Protein AF-A0A2N2ZQM4-F1 (afdb_monomer_lite)

Radius of gyration: 20.08 Å; chains: 1; bounding box: 67×35×38 Å

Foldseek 3Di:
DPPDDDDPVPDDPVRVVVVVVVVVVVCVVPDPDFDEAEEELNQPPDDPVRLLCCLQPPQVPVTPHYHYDHDEPPRADPVSLVSNLVVDPWDWDWDDPDPPDTDIDTDRSVCRVVVVCVSPPD

Structure (mmCIF, N/CA/C/O backbone):
data_AF-A0A2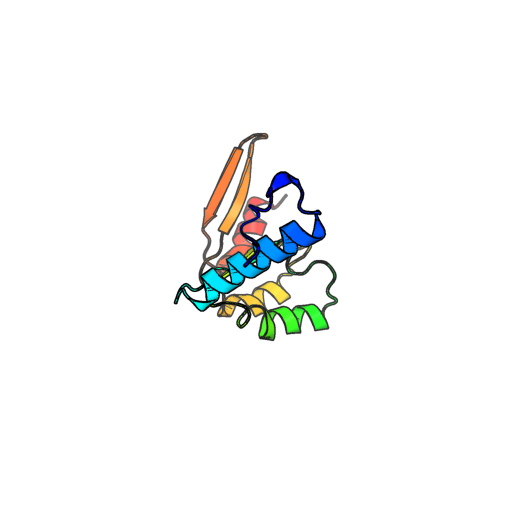N2ZQM4-F1
#
_entry.id   AF-A0A2N2ZQM4-F1
#
loop_
_atom_site.group_PDB
_atom_site.id
_atom_site.type_symbol
_atom_site.label_atom_id
_atom_site.label_alt_id
_atom_site.label_comp_id
_atom_site.label_asym_id
_atom_site.label_entity_id
_atom_site.label_seq_id
_atom_site.pdbx_PDB_ins_code
_atom_site.Cartn_x
_atom_site.Cartn_y
_atom_site.Cartn_z
_atom_site.occupancy
_atom_site.B_iso_or_equiv
_atom_site.auth_seq_id
_atom_site.auth_comp_id
_atom_site.auth_asym_id
_atom_site.auth_atom_id
_atom_site.pdbx_PDB_model_num
ATOM 1 N N . ALA A 1 1 ? -46.305 15.896 10.554 1.00 43.94 1 ALA A N 1
ATOM 2 C CA . ALA A 1 1 ? -45.182 15.464 9.701 1.00 43.94 1 ALA A CA 1
ATOM 3 C C . ALA A 1 1 ? -44.835 16.630 8.788 1.00 43.94 1 ALA A C 1
ATOM 5 O O . ALA A 1 1 ? -45.750 17.160 8.172 1.00 43.94 1 ALA A O 1
ATOM 6 N N . ARG A 1 2 ? -43.590 17.122 8.800 1.00 48.41 2 ARG A N 1
ATOM 7 C CA . ARG A 1 2 ? -43.176 18.206 7.896 1.00 48.41 2 ARG A CA 1
ATOM 8 C C . ARG A 1 2 ? -42.838 17.578 6.547 1.00 48.41 2 ARG A C 1
ATOM 10 O O . ARG A 1 2 ? -41.792 16.958 6.418 1.00 48.41 2 ARG A O 1
ATOM 17 N N . ASP A 1 3 ? -43.754 17.707 5.597 1.00 58.28 3 ASP A N 1
ATOM 18 C CA . ASP A 1 3 ? -43.631 17.243 4.207 1.00 58.28 3 ASP A CA 1
ATOM 19 C C . ASP A 1 3 ? -42.863 18.270 3.344 1.00 58.28 3 ASP A C 1
ATOM 21 O O . ASP A 1 3 ? -43.186 18.541 2.189 1.00 58.28 3 ASP A O 1
ATOM 25 N N . GLU A 1 4 ? -41.868 18.927 3.945 1.00 63.78 4 GLU A N 1
ATOM 26 C CA . GLU A 1 4 ? -41.037 19.914 3.263 1.00 63.78 4 GLU A CA 1
ATOM 27 C C . GLU A 1 4 ? -39.864 19.192 2.602 1.00 63.78 4 GLU A C 1
ATOM 29 O O . GLU A 1 4 ? -38.980 18.650 3.270 1.00 63.78 4 GLU A O 1
ATOM 34 N N . LYS A 1 5 ? -39.847 19.183 1.265 1.00 65.88 5 LYS A N 1
ATOM 35 C CA . LYS A 1 5 ? -38.674 18.754 0.501 1.00 65.88 5 LYS A CA 1
ATOM 36 C C . LYS A 1 5 ? -37.522 19.706 0.808 1.00 65.88 5 LYS A C 1
ATOM 38 O O . LYS A 1 5 ? -37.530 20.849 0.362 1.00 65.88 5 LYS A O 1
ATOM 43 N N . ILE A 1 6 ? -36.533 19.217 1.550 1.00 67.69 6 ILE A N 1
ATOM 44 C CA . ILE A 1 6 ? -35.291 19.949 1.790 1.00 67.69 6 ILE A CA 1
ATOM 45 C C . ILE A 1 6 ? -34.542 20.045 0.460 1.00 67.69 6 ILE A C 1
ATOM 47 O O . ILE A 1 6 ? -34.172 19.027 -0.135 1.00 67.69 6 ILE A O 1
ATOM 51 N N . ASP A 1 7 ? -34.333 21.270 -0.010 1.00 65.88 7 ASP A N 1
ATOM 52 C CA . ASP A 1 7 ? -33.506 21.534 -1.178 1.00 65.88 7 ASP A CA 1
ATOM 53 C C . ASP A 1 7 ? -32.052 21.153 -0.859 1.00 65.88 7 ASP A C 1
ATOM 55 O O . ASP A 1 7 ? -31.398 21.753 -0.008 1.00 65.88 7 ASP A O 1
ATOM 59 N N . LYS A 1 8 ? -31.511 20.141 -1.546 1.00 58.91 8 LYS A N 1
ATOM 60 C CA . LYS A 1 8 ? -30.117 19.698 -1.352 1.00 58.91 8 LYS A CA 1
ATOM 61 C C . LYS A 1 8 ? -29.107 20.810 -1.681 1.00 58.91 8 LYS A C 1
ATOM 63 O O . LYS A 1 8 ? -27.957 20.737 -1.245 1.00 58.91 8 LYS A O 1
ATOM 68 N N . GLY A 1 9 ? -29.529 21.843 -2.418 1.00 60.81 9 GLY A N 1
ATOM 69 C CA . GLY A 1 9 ? -28.764 23.058 -2.675 1.00 60.81 9 GLY A CA 1
ATOM 70 C C . GLY A 1 9 ? -28.537 23.925 -1.434 1.00 60.81 9 GLY A C 1
ATOM 71 O O . GLY A 1 9 ? -27.478 24.544 -1.337 1.00 60.81 9 GLY A O 1
ATOM 72 N N . SER A 1 10 ? -29.455 23.909 -0.460 1.00 65.94 10 SER A N 1
ATOM 73 C CA . SER A 1 10 ? -29.426 24.788 0.719 1.00 65.94 10 SER A CA 1
ATOM 74 C C . SER A 1 10 ? -28.610 24.248 1.894 1.00 65.94 10 SER A C 1
ATOM 76 O O . SER A 1 10 ? -28.470 24.940 2.899 1.00 65.94 10 SER A O 1
ATOM 78 N N . LEU A 1 11 ? -28.087 23.022 1.794 1.00 70.50 11 LEU A N 1
ATOM 79 C CA . LEU A 1 11 ? -27.240 22.438 2.832 1.00 70.50 11 LEU A CA 1
ATOM 80 C C . LEU A 1 11 ? -25.902 23.174 2.891 1.00 70.50 11 LEU A C 1
ATOM 82 O O . LEU A 1 11 ? -25.205 23.293 1.874 1.00 70.50 11 LEU A O 1
ATOM 86 N N . SER A 1 12 ? -25.523 23.602 4.093 1.00 81.12 12 SER A N 1
ATOM 87 C CA . SER A 1 12 ? -24.184 24.110 4.374 1.00 81.12 12 SER A CA 1
ATOM 88 C C . SER A 1 12 ? -23.121 23.046 4.083 1.00 81.12 12 SER A C 1
ATOM 90 O O . SER A 1 12 ? -23.402 21.847 4.006 1.00 81.12 12 SER A O 1
ATOM 92 N N . MET A 1 13 ? -21.862 23.465 3.950 1.00 76.81 13 MET A N 1
ATOM 93 C CA . MET A 1 13 ? -20.765 22.525 3.691 1.00 76.81 13 MET A CA 1
ATOM 94 C C . MET A 1 13 ? -20.637 21.458 4.792 1.00 76.81 13 MET A C 1
ATOM 96 O O . MET A 1 13 ? -20.424 20.288 4.479 1.00 76.81 13 MET A O 1
ATOM 100 N N . GLY A 1 14 ? -20.865 21.829 6.058 1.00 78.44 14 GLY A N 1
ATOM 101 C CA . GLY A 1 14 ? -20.871 20.883 7.179 1.00 78.44 14 GLY A CA 1
ATOM 102 C C . GLY A 1 14 ? -22.028 19.881 7.115 1.00 78.44 14 GLY A C 1
ATOM 103 O O . GLY A 1 14 ? -21.831 18.690 7.351 1.00 78.44 14 GLY A O 1
ATOM 104 N N . GLU A 1 15 ? -23.226 20.325 6.729 1.00 79.25 15 GLU A N 1
ATOM 105 C CA . GLU A 1 15 ? -24.395 19.443 6.596 1.00 79.25 15 GLU A CA 1
ATOM 106 C C . GLU A 1 15 ? -24.273 18.486 5.406 1.00 79.25 15 GL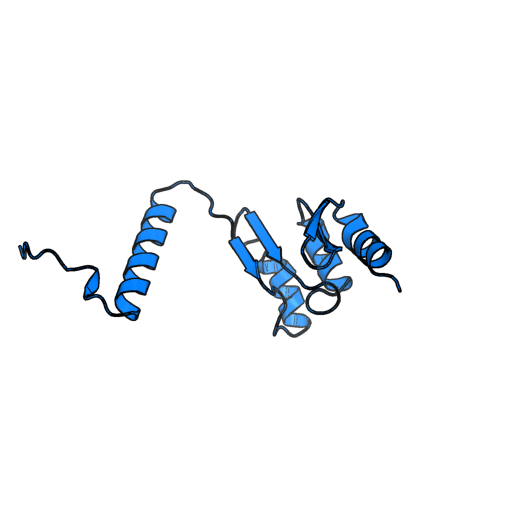U A C 1
ATOM 108 O O . GLU A 1 15 ? -24.648 17.320 5.515 1.00 79.25 15 GLU A O 1
ATOM 113 N N . ARG A 1 16 ? -23.691 18.933 4.285 1.00 78.44 16 ARG A N 1
ATOM 114 C CA . ARG A 1 16 ? -23.395 18.055 3.139 1.00 78.44 16 ARG A CA 1
ATOM 115 C C . ARG A 1 16 ? -22.402 16.960 3.508 1.00 78.44 16 ARG A C 1
ATOM 117 O O . ARG A 1 16 ? -22.582 15.815 3.098 1.00 78.44 16 ARG A O 1
ATOM 124 N N . GLN A 1 17 ? -21.386 17.298 4.298 1.00 74.31 17 GLN A N 1
ATOM 125 C CA . GLN A 1 17 ? -20.406 16.328 4.771 1.00 74.31 17 GLN A CA 1
ATOM 126 C C . GLN A 1 17 ? -21.035 15.324 5.747 1.00 74.31 17 GLN A C 1
ATOM 128 O O . GLN A 1 17 ? -20.831 14.124 5.586 1.00 74.31 17 GLN A O 1
ATOM 133 N N . MET A 1 18 ? -21.869 15.778 6.692 1.00 82.19 18 MET A N 1
ATOM 134 C CA . MET A 1 18 ? -22.627 14.874 7.570 1.00 82.19 18 MET A CA 1
ATOM 135 C C . MET A 1 18 ? -23.570 13.951 6.784 1.00 82.19 18 MET A C 1
ATOM 137 O O . MET A 1 18 ? -23.627 12.758 7.075 1.00 82.19 18 MET A O 1
ATOM 141 N N . TYR A 1 19 ? -24.259 14.466 5.761 1.00 80.81 19 TYR A N 1
ATOM 142 C CA . TYR A 1 19 ? -25.133 13.669 4.896 1.00 80.81 19 TYR A CA 1
ATOM 143 C C . TYR A 1 19 ? -24.364 12.591 4.120 1.00 80.81 19 TYR A C 1
ATOM 145 O O . TYR A 1 19 ? -24.772 11.431 4.120 1.00 80.81 19 TYR A O 1
ATOM 153 N N . ALA A 1 20 ? -23.236 12.946 3.497 1.00 80.00 20 ALA A N 1
ATOM 154 C CA . ALA A 1 20 ? -22.399 11.991 2.773 1.00 80.00 20 ALA A CA 1
ATOM 155 C C . ALA A 1 20 ? -21.844 10.898 3.701 1.00 80.00 20 ALA A C 1
ATOM 157 O O . ALA A 1 20 ? -21.900 9.721 3.352 1.00 80.00 20 ALA A O 1
ATOM 158 N N . SER A 1 21 ? -21.382 11.269 4.900 1.00 71.56 21 SER A N 1
ATOM 159 C CA . SER A 1 21 ? -20.879 10.326 5.907 1.00 71.56 21 SER A CA 1
ATOM 160 C C . SER A 1 21 ? -21.962 9.377 6.420 1.00 71.56 21 SER A C 1
ATOM 162 O O . SER A 1 21 ? -21.713 8.180 6.526 1.00 71.56 21 SER A O 1
ATOM 164 N N . ALA A 1 22 ? -23.167 9.881 6.708 1.00 83.56 22 ALA A N 1
ATOM 165 C CA . ALA A 1 22 ? -24.292 9.052 7.143 1.00 83.56 22 ALA A CA 1
ATOM 166 C C . ALA A 1 22 ? -24.741 8.079 6.041 1.00 83.56 22 ALA A C 1
ATOM 168 O O . ALA A 1 22 ? -25.038 6.923 6.329 1.00 83.56 22 ALA A O 1
ATOM 169 N N . LEU A 1 23 ? -24.737 8.524 4.779 1.00 80.06 23 LEU A N 1
ATOM 170 C CA . LEU A 1 23 ? -25.069 7.685 3.629 1.00 80.06 23 LEU A CA 1
ATOM 171 C C . LEU A 1 23 ? -24.019 6.586 3.404 1.00 80.06 23 LEU A C 1
ATOM 173 O O . LEU A 1 23 ? -24.380 5.432 3.207 1.00 80.06 23 LEU A O 1
ATOM 177 N N . LEU A 1 24 ? -22.729 6.928 3.478 1.00 74.25 24 LEU A N 1
ATOM 178 C CA . LEU A 1 24 ? -21.626 5.966 3.406 1.00 74.25 24 LEU A CA 1
ATOM 179 C C . LEU A 1 24 ? -21.694 4.953 4.547 1.00 74.25 24 LEU A C 1
ATOM 181 O O . LEU A 1 24 ? -21.573 3.763 4.297 1.00 74.25 24 LEU A O 1
ATOM 185 N N . LYS A 1 25 ? -21.939 5.407 5.780 1.00 71.25 25 LYS A N 1
ATOM 186 C CA . LYS A 1 25 ? -22.068 4.531 6.948 1.00 71.25 25 LYS A CA 1
ATOM 187 C C . LYS A 1 25 ? -23.256 3.577 6.818 1.00 71.25 25 LYS A C 1
ATOM 189 O O . LYS A 1 25 ? -23.083 2.392 7.050 1.00 71.25 25 LYS A O 1
ATOM 194 N N . ALA A 1 26 ? -24.416 4.068 6.383 1.00 80.31 26 ALA A N 1
ATOM 195 C CA . ALA A 1 26 ? -25.587 3.228 6.138 1.00 80.31 26 ALA A CA 1
ATOM 196 C C . ALA A 1 26 ? -25.346 2.213 5.012 1.00 80.31 26 ALA A C 1
ATOM 198 O O . ALA A 1 26 ? -25.763 1.069 5.132 1.00 80.31 26 ALA A O 1
ATOM 199 N N . LEU A 1 27 ? -24.642 2.604 3.943 1.00 69.94 27 LEU A N 1
ATOM 200 C CA . LEU A 1 27 ? -24.242 1.674 2.888 1.00 69.94 27 LEU A CA 1
ATOM 201 C C . LEU A 1 27 ? -23.286 0.613 3.429 1.00 69.94 27 LEU A C 1
ATOM 203 O O . LEU A 1 27 ? -23.521 -0.555 3.184 1.00 69.94 27 LEU A O 1
ATOM 207 N N . VAL A 1 28 ? -22.263 1.002 4.191 1.00 66.38 28 VAL A N 1
ATOM 20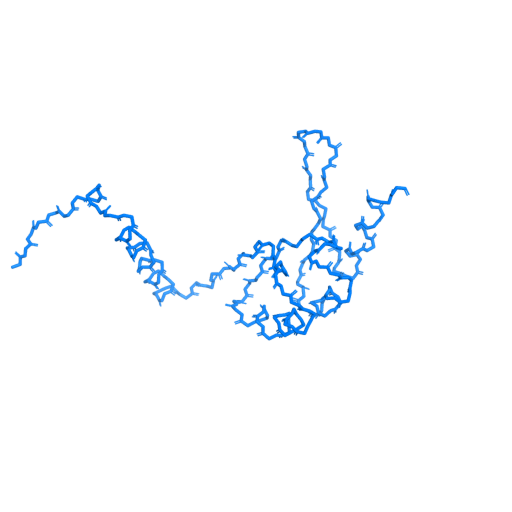8 C CA . VAL A 1 28 ? -21.280 0.090 4.799 1.00 66.38 28 VAL A CA 1
ATOM 209 C C . VAL A 1 28 ? -21.922 -0.862 5.806 1.00 66.38 28 VAL A C 1
ATOM 211 O O . VAL A 1 28 ? -21.547 -2.021 5.833 1.00 66.38 28 VAL A O 1
ATOM 214 N N . ASP A 1 29 ? -22.863 -0.394 6.625 1.00 67.56 29 ASP A N 1
ATOM 215 C CA . ASP A 1 29 ? -23.477 -1.206 7.682 1.00 67.56 29 ASP A CA 1
ATOM 216 C C . ASP A 1 29 ? -24.536 -2.176 7.134 1.00 67.56 29 ASP A C 1
ATOM 218 O O . ASP A 1 29 ? -24.663 -3.287 7.641 1.00 67.56 29 ASP A O 1
ATOM 222 N N . GLU A 1 30 ? -25.283 -1.773 6.100 1.00 71.94 30 GLU A N 1
ATOM 223 C CA . GLU A 1 30 ? -26.296 -2.623 5.448 1.00 71.94 30 GLU A CA 1
ATOM 224 C C . GLU A 1 30 ? -25.716 -3.517 4.355 1.00 71.94 30 GLU A C 1
ATOM 226 O O . GLU A 1 30 ? -26.352 -4.464 3.890 1.00 71.94 30 GLU A O 1
ATOM 231 N N . SER A 1 31 ? -24.505 -3.214 3.908 1.00 59.53 31 SER A N 1
ATOM 232 C CA . SER A 1 31 ? -23.798 -4.054 2.968 1.00 59.53 31 SER A CA 1
ATOM 233 C C . SER A 1 31 ? -22.791 -4.911 3.727 1.00 59.53 31 SER A C 1
ATOM 235 O O . SER A 1 31 ? -21.921 -4.378 4.400 1.00 59.53 31 SER A O 1
ATOM 237 N N . ASP A 1 32 ? -22.791 -6.228 3.530 1.00 63.12 32 ASP A N 1
ATOM 238 C CA . ASP A 1 32 ? -21.641 -7.092 3.871 1.00 63.12 32 ASP A CA 1
ATOM 239 C C . ASP A 1 32 ? -20.392 -6.760 3.002 1.00 63.12 32 ASP A C 1
ATOM 241 O O . ASP A 1 32 ? -19.535 -7.607 2.745 1.00 63.12 32 ASP A O 1
ATOM 245 N N . ILE A 1 33 ? -20.292 -5.535 2.469 1.00 62.97 33 ILE A N 1
ATOM 246 C CA . ILE A 1 33 ? -19.253 -5.111 1.540 1.00 62.97 33 ILE A CA 1
ATOM 247 C C . ILE A 1 33 ? -18.073 -4.578 2.336 1.00 62.97 33 ILE A C 1
ATOM 249 O O . ILE A 1 33 ? -18.126 -3.582 3.055 1.00 62.97 33 ILE A O 1
ATOM 253 N N . GLU A 1 34 ? -16.956 -5.253 2.139 1.00 67.75 34 GLU A N 1
ATOM 254 C CA . GLU A 1 34 ? -15.660 -4.861 2.653 1.00 67.75 34 GLU A CA 1
ATOM 255 C C . GLU A 1 34 ? -15.125 -3.706 1.804 1.00 67.75 34 GLU A C 1
ATOM 257 O O . GLU A 1 34 ? -14.760 -3.890 0.641 1.00 67.75 34 GLU A O 1
ATOM 262 N N . PHE A 1 35 ? -15.091 -2.498 2.362 1.00 74.94 35 PHE A N 1
ATOM 263 C CA . PHE A 1 35 ? -14.579 -1.345 1.629 1.00 74.94 35 PHE A CA 1
ATOM 264 C C . PHE A 1 35 ? -13.046 -1.323 1.638 1.00 74.94 35 PHE A C 1
ATOM 266 O O . PHE A 1 35 ? -12.442 -1.310 2.719 1.00 74.94 35 PHE A O 1
ATOM 273 N N . PRO A 1 36 ? -12.391 -1.271 0.463 1.00 86.19 36 PRO A N 1
ATOM 274 C CA . PRO A 1 36 ? -10.954 -1.080 0.408 1.00 86.19 36 PRO A CA 1
ATOM 275 C C . PRO A 1 36 ? -10.582 0.315 0.909 1.00 86.19 36 PRO A C 1
ATOM 277 O O . PRO A 1 36 ? -11.235 1.309 0.586 1.00 86.19 36 PRO A O 1
ATOM 280 N N . VAL A 1 37 ? -9.507 0.386 1.688 1.00 87.69 37 VAL A N 1
ATOM 281 C CA . VAL A 1 37 ? -8.966 1.639 2.214 1.00 87.69 37 VAL A CA 1
ATOM 282 C C . VAL A 1 37 ? -7.760 2.049 1.380 1.00 87.69 37 VAL A C 1
ATOM 284 O O . VAL A 1 37 ? -6.811 1.285 1.225 1.00 87.69 37 VAL A O 1
ATOM 287 N N . PHE A 1 38 ? -7.792 3.274 0.864 1.00 91.88 38 PHE A N 1
ATOM 288 C CA . PHE A 1 38 ? -6.690 3.884 0.128 1.00 91.88 38 PHE A CA 1
ATOM 289 C C . PHE A 1 38 ? -6.004 4.913 1.023 1.00 91.88 38 PHE A C 1
ATOM 291 O O . PHE A 1 38 ? -6.674 5.775 1.591 1.00 91.88 38 PHE A O 1
ATOM 298 N N . ILE A 1 39 ? -4.683 4.819 1.154 1.00 90.06 39 ILE A N 1
ATOM 299 C CA . ILE A 1 39 ? -3.891 5.705 2.008 1.00 90.06 39 ILE A CA 1
ATOM 300 C C . ILE A 1 39 ? -2.809 6.352 1.155 1.00 90.06 39 ILE A C 1
ATOM 302 O O . ILE A 1 39 ? -1.849 5.698 0.742 1.00 90.06 39 ILE A O 1
ATOM 306 N N . ASP A 1 40 ? -2.998 7.641 0.895 1.00 88.94 40 ASP A N 1
ATOM 307 C CA . ASP A 1 40 ? -2.004 8.489 0.249 1.00 88.94 40 ASP A CA 1
ATOM 308 C C . ASP A 1 40 ? -0.996 8.998 1.282 1.00 88.94 40 ASP A C 1
ATOM 310 O O . ASP A 1 40 ? -1.372 9.277 2.425 1.00 88.94 40 ASP A O 1
ATOM 314 N N . SER A 1 41 ? 0.278 9.074 0.900 1.00 84.88 41 SER A N 1
ATOM 315 C CA . SER A 1 41 ? 1.377 9.493 1.780 1.00 84.88 41 SER A CA 1
ATOM 316 C C . SER A 1 41 ? 1.372 8.822 3.173 1.00 84.88 41 SER A C 1
ATOM 318 O O . SER A 1 41 ? 1.372 9.503 4.203 1.00 84.88 41 SER A O 1
ATOM 320 N N . PRO A 1 42 ? 1.375 7.475 3.244 1.00 80.06 42 PRO A N 1
ATOM 321 C CA . PRO A 1 42 ? 1.064 6.704 4.452 1.00 80.06 42 PRO A CA 1
ATOM 322 C C . PRO A 1 42 ? 1.939 7.045 5.664 1.00 80.06 42 PRO A C 1
ATOM 324 O O . PRO A 1 42 ? 1.454 7.076 6.792 1.00 80.06 42 PRO A O 1
ATOM 327 N N . MET A 1 43 ? 3.218 7.333 5.439 1.00 81.38 43 MET A N 1
ATOM 328 C CA . MET A 1 43 ? 4.201 7.560 6.504 1.00 81.38 43 MET A CA 1
ATOM 329 C C . MET A 1 43 ? 4.509 9.041 6.747 1.00 81.38 43 MET A C 1
ATOM 331 O O . MET A 1 43 ? 5.302 9.389 7.625 1.00 81.38 43 MET A O 1
ATOM 335 N N . GLN A 1 44 ? 3.894 9.944 5.983 1.00 73.19 44 GLN A N 1
ATOM 336 C CA . GLN A 1 44 ? 4.199 11.362 6.076 1.00 73.19 44 GLN A CA 1
ATOM 337 C C . GLN A 1 44 ? 3.738 11.894 7.444 1.00 73.19 44 GLN A C 1
ATOM 339 O O . GLN A 1 44 ? 2.553 11.842 7.762 1.00 73.19 44 GLN A O 1
ATOM 344 N N . LYS A 1 45 ? 4.678 12.462 8.220 1.00 73.44 45 LYS A N 1
ATOM 345 C CA . LYS A 1 45 ? 4.513 13.052 9.575 1.00 73.44 45 LYS A CA 1
ATOM 346 C C . LYS A 1 45 ? 4.675 12.103 10.769 1.00 73.44 45 LYS A C 1
ATOM 348 O O . LYS A 1 45 ? 4.523 12.571 11.897 1.00 73.44 45 LYS A O 1
ATOM 353 N N . PHE A 1 46 ? 5.015 10.833 10.566 1.00 78.12 46 PHE A N 1
ATOM 354 C CA . PHE A 1 46 ? 5.360 9.950 11.682 1.00 78.12 46 PHE A CA 1
ATOM 355 C C . PHE A 1 46 ? 6.859 9.999 11.979 1.00 78.12 46 PHE A C 1
ATOM 357 O O . PHE A 1 46 ? 7.684 10.065 11.069 1.00 78.12 46 PHE A O 1
ATOM 364 N N . ASP A 1 47 ? 7.216 9.974 13.264 1.00 80.62 47 ASP A N 1
ATOM 365 C CA . ASP A 1 47 ? 8.565 9.575 13.649 1.00 80.62 47 ASP A CA 1
ATOM 366 C C . ASP A 1 47 ? 8.714 8.051 13.523 1.00 80.62 47 ASP A C 1
ATOM 368 O O . ASP A 1 47 ? 7.748 7.319 13.299 1.00 80.62 47 ASP A O 1
ATOM 372 N N . LYS A 1 48 ? 9.945 7.570 13.669 1.00 79.62 48 LYS A N 1
ATOM 373 C CA . LYS A 1 48 ? 10.299 6.169 13.442 1.00 79.62 48 LYS A CA 1
ATOM 374 C C . LYS A 1 48 ? 9.499 5.178 14.299 1.00 79.62 48 LYS A C 1
ATOM 376 O O . LYS A 1 48 ? 9.101 4.130 13.795 1.00 79.62 48 LYS A O 1
ATOM 381 N N . ASP A 1 49 ? 9.279 5.488 15.575 1.00 83.69 49 ASP A N 1
ATOM 382 C CA . ASP A 1 49 ? 8.603 4.569 16.497 1.00 83.69 49 ASP A CA 1
ATOM 383 C C . ASP A 1 49 ? 7.100 4.521 16.196 1.00 83.69 49 ASP A C 1
ATOM 385 O O . ASP A 1 49 ? 6.475 3.457 16.217 1.00 83.69 49 ASP A O 1
ATOM 389 N N . HIS A 1 50 ? 6.519 5.667 15.837 1.00 84.69 50 HIS A N 1
ATOM 390 C CA . HIS A 1 50 ? 5.120 5.747 15.430 1.00 84.69 50 HIS A CA 1
ATOM 391 C C . HIS A 1 50 ? 4.887 5.069 14.075 1.00 84.69 50 HIS A C 1
ATOM 393 O O . HIS A 1 50 ? 3.908 4.338 13.934 1.00 84.69 50 HIS A O 1
ATOM 399 N N . ALA A 1 51 ? 5.790 5.246 13.106 1.00 86.94 51 ALA A N 1
ATOM 400 C CA . ALA A 1 51 ? 5.719 4.588 11.802 1.00 86.94 51 ALA A CA 1
ATOM 401 C C . ALA A 1 51 ? 5.733 3.058 11.944 1.00 86.94 51 ALA A C 1
ATOM 403 O O . ALA A 1 51 ? 4.889 2.367 11.372 1.00 86.94 51 ALA A O 1
ATOM 404 N N . GLU A 1 52 ? 6.628 2.523 12.782 1.00 89.50 52 GLU A N 1
ATOM 405 C CA . GLU A 1 52 ? 6.712 1.086 13.052 1.00 89.50 52 GLU A CA 1
ATOM 406 C C . GLU A 1 52 ? 5.413 0.534 13.670 1.00 89.50 52 GLU A C 1
ATOM 408 O O . GLU A 1 52 ? 4.925 -0.515 13.241 1.00 89.50 52 GLU A O 1
ATOM 413 N N . ASN A 1 53 ? 4.804 1.261 14.612 1.00 88.12 53 ASN A N 1
ATOM 414 C CA . ASN A 1 53 ? 3.514 0.881 15.196 1.00 88.12 53 ASN A CA 1
ATOM 415 C C . ASN A 1 53 ? 2.367 0.948 14.180 1.00 88.12 53 ASN A C 1
ATOM 417 O O . ASN A 1 53 ? 1.538 0.042 14.130 1.00 88.12 53 ASN A O 1
ATOM 421 N N . VAL A 1 54 ? 2.319 1.982 13.338 1.00 89.50 54 VAL A N 1
ATOM 422 C CA . VAL A 1 54 ? 1.298 2.109 12.285 1.00 89.50 54 VAL A CA 1
ATOM 423 C C . VAL A 1 54 ? 1.390 0.939 11.298 1.00 89.50 54 VAL A C 1
ATOM 425 O O . VAL A 1 54 ? 0.373 0.333 10.956 1.00 89.50 54 VAL A O 1
ATOM 428 N N . ILE A 1 55 ? 2.604 0.568 10.891 1.00 91.62 55 ILE A N 1
ATOM 429 C CA . ILE A 1 55 ? 2.852 -0.555 9.979 1.00 91.62 55 ILE A CA 1
ATOM 430 C C . ILE A 1 55 ? 2.408 -1.891 10.580 1.00 91.62 55 ILE A C 1
ATOM 432 O O . ILE A 1 55 ? 1.811 -2.709 9.880 1.00 91.62 55 ILE A O 1
ATOM 436 N N . LYS A 1 56 ? 2.711 -2.127 11.859 1.00 90.50 56 LYS A N 1
ATOM 437 C CA . LYS A 1 56 ? 2.450 -3.414 12.519 1.00 90.50 56 LYS A CA 1
ATOM 438 C C . LYS A 1 56 ? 1.005 -3.570 12.977 1.00 90.50 56 LYS A C 1
ATOM 440 O O . LYS A 1 56 ? 0.439 -4.649 12.829 1.00 90.50 56 LYS A O 1
ATOM 445 N N . GLU A 1 57 ? 0.416 -2.501 13.503 1.00 88.69 57 GLU A N 1
ATOM 446 C CA . GLU A 1 57 ? -0.849 -2.570 14.237 1.00 88.69 57 GLU A CA 1
ATOM 447 C C . GLU A 1 57 ? -2.008 -1.893 13.506 1.00 88.69 57 GLU A C 1
ATOM 449 O O . GLU A 1 57 ? -3.147 -2.334 13.636 1.00 88.69 57 GLU A O 1
ATOM 454 N N . PHE A 1 58 ? -1.764 -0.833 12.732 1.00 88.88 58 PHE A N 1
ATOM 455 C CA . PHE A 1 58 ? -2.850 -0.083 12.098 1.00 88.88 58 PHE A CA 1
ATOM 456 C C . PHE A 1 58 ? -3.182 -0.618 10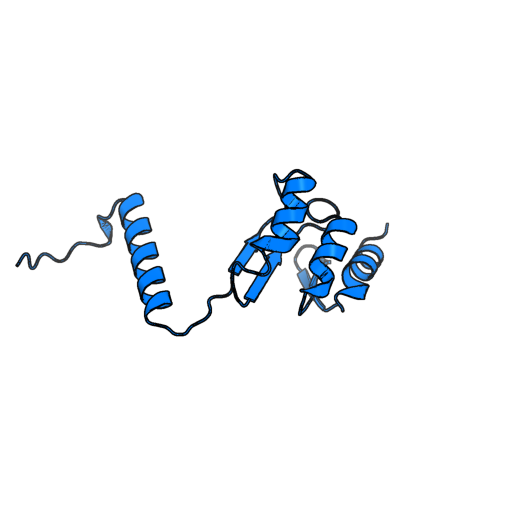.702 1.00 88.88 58 PHE A C 1
ATOM 458 O O . PHE A 1 58 ? -4.306 -1.064 10.471 1.00 88.88 58 PHE A O 1
ATOM 465 N N . TYR A 1 59 ? -2.223 -0.633 9.771 1.00 90.94 59 TYR A N 1
ATOM 466 C CA . TYR A 1 59 ? -2.505 -1.043 8.387 1.00 90.94 59 TYR A CA 1
ATOM 467 C C . TYR A 1 59 ? -3.030 -2.470 8.227 1.00 90.94 59 TYR A C 1
ATOM 469 O O . TYR A 1 59 ? -3.944 -2.654 7.427 1.00 90.94 59 TYR A O 1
ATOM 477 N N . PRO A 1 60 ? -2.555 -3.479 8.978 1.00 88.31 60 PRO A N 1
ATOM 478 C CA . PRO A 1 60 ? -3.100 -4.829 8.859 1.00 88.31 60 PRO A CA 1
ATOM 479 C C . PRO A 1 60 ? -4.538 -4.965 9.378 1.00 88.31 60 PRO A C 1
ATOM 481 O O . PRO A 1 60 ? -5.199 -5.947 9.054 1.00 88.31 60 PRO A O 1
ATOM 484 N N . ASN A 1 61 ? -5.009 -4.010 10.190 1.00 85.19 61 ASN A N 1
ATOM 485 C CA . ASN A 1 61 ? -6.268 -4.116 10.931 1.00 85.19 61 ASN A CA 1
ATOM 486 C C . ASN A 1 61 ? -7.318 -3.064 10.531 1.00 85.19 61 ASN A C 1
ATOM 488 O O . ASN A 1 61 ? -8.470 -3.177 10.943 1.00 85.19 61 ASN A O 1
ATOM 492 N N . VAL A 1 62 ? -6.957 -2.043 9.743 1.00 84.19 62 VAL A N 1
ATOM 493 C CA . VAL A 1 62 ? -7.873 -0.945 9.376 1.00 84.19 62 VAL A CA 1
ATOM 494 C C . VAL A 1 62 ? -8.951 -1.365 8.370 1.00 84.19 62 VAL A C 1
ATOM 496 O O . VAL A 1 62 ? -10.061 -0.840 8.400 1.00 84.19 62 VAL A O 1
ATOM 499 N N . SER A 1 63 ? -8.644 -2.304 7.475 1.00 87.56 63 SER A N 1
ATOM 500 C CA . SER A 1 63 ? -9.598 -2.909 6.541 1.00 87.56 63 SER A CA 1
ATOM 501 C C . SER A 1 63 ? -9.043 -4.230 6.013 1.00 87.56 63 SER A C 1
ATOM 503 O O . SER A 1 63 ? -7.845 -4.494 6.105 1.00 87.56 63 SER A O 1
ATOM 505 N N . LYS A 1 64 ? -9.909 -5.058 5.425 1.00 87.00 64 LYS A N 1
ATOM 506 C CA . LYS A 1 64 ? -9.513 -6.309 4.770 1.00 87.00 64 LYS A CA 1
ATOM 507 C C . LYS A 1 64 ? -8.681 -6.077 3.504 1.00 87.00 64 LYS A C 1
ATOM 509 O O . LYS A 1 64 ? -7.845 -6.914 3.175 1.00 87.00 64 LYS A O 1
ATOM 514 N N . GLN A 1 65 ? -8.856 -4.938 2.827 1.00 91.06 65 GLN A N 1
ATOM 515 C CA . GLN A 1 65 ? -7.976 -4.506 1.740 1.00 91.06 65 GLN A CA 1
ATOM 516 C C . GLN A 1 65 ? -7.471 -3.087 1.996 1.00 91.06 65 GLN A C 1
ATOM 518 O O . GLN A 1 65 ? -8.257 -2.156 2.170 1.00 91.06 65 GLN A O 1
ATOM 523 N N . VAL A 1 66 ? -6.148 -2.929 1.963 1.00 93.38 66 VAL A N 1
ATOM 524 C CA . VAL A 1 66 ? -5.468 -1.639 2.099 1.00 93.38 66 VAL A CA 1
ATOM 525 C C . VAL A 1 66 ? -4.544 -1.430 0.905 1.00 93.38 66 VAL A C 1
ATOM 527 O O . VAL A 1 66 ? -3.764 -2.314 0.554 1.00 93.38 66 VAL A O 1
ATOM 530 N N . VAL A 1 67 ? -4.637 -0.255 0.286 1.00 95.25 67 VAL A N 1
ATOM 531 C CA . VAL A 1 67 ? -3.783 0.186 -0.818 1.00 95.25 67 VAL A CA 1
ATOM 532 C C . VAL A 1 67 ? -2.994 1.401 -0.350 1.00 95.25 67 VAL A C 1
ATOM 534 O O . VAL A 1 67 ? -3.572 2.426 0.010 1.00 95.25 67 VAL A O 1
ATOM 537 N N . LEU A 1 68 ? -1.670 1.271 -0.332 1.00 94.62 68 LEU A N 1
ATOM 538 C CA . LEU A 1 68 ? -0.752 2.317 0.111 1.00 94.62 68 LEU A CA 1
ATOM 539 C C . LEU A 1 68 ? -0.117 3.000 -1.105 1.00 94.62 68 LEU A C 1
ATOM 541 O O . LEU A 1 68 ? 0.334 2.312 -2.022 1.00 94.62 68 LEU A O 1
ATOM 545 N N . PHE A 1 69 ? 0.000 4.329 -1.066 1.00 94.81 69 PHE A N 1
ATOM 546 C CA . PHE A 1 69 ? 0.743 5.122 -2.054 1.00 94.81 69 PHE A CA 1
ATOM 547 C C . PHE A 1 69 ? 1.956 5.822 -1.418 1.00 94.81 69 PHE A C 1
ATOM 549 O O . PHE A 1 69 ? 1.948 7.035 -1.229 1.00 94.81 69 PHE A O 1
ATOM 556 N N . PRO A 1 70 ? 2.999 5.071 -1.025 1.00 93.00 70 PRO A N 1
ATOM 557 C CA . PRO A 1 70 ? 4.203 5.652 -0.449 1.00 93.00 70 PRO A CA 1
ATOM 558 C C . PRO A 1 70 ? 5.146 6.211 -1.513 1.00 93.00 70 PRO A C 1
ATOM 560 O O . PRO A 1 70 ? 5.362 5.602 -2.564 1.00 93.00 70 PRO A O 1
ATOM 563 N N . LEU A 1 71 ? 5.838 7.296 -1.171 1.00 91.44 71 LEU A N 1
ATOM 564 C CA . LEU A 1 71 ? 7.084 7.658 -1.842 1.00 91.44 71 LEU A CA 1
ATOM 565 C C . LEU A 1 71 ? 8.248 6.827 -1.279 1.00 91.44 71 LEU A C 1
ATOM 567 O O . LEU A 1 71 ? 8.657 7.012 -0.129 1.00 91.44 71 LEU A O 1
ATOM 571 N N . ILE A 1 72 ? 8.807 5.925 -2.091 1.00 91.06 72 ILE A N 1
ATOM 572 C CA . ILE A 1 72 ? 9.970 5.101 -1.712 1.00 91.06 72 ILE A CA 1
ATOM 573 C C . ILE A 1 72 ? 11.158 6.017 -1.358 1.00 91.06 72 ILE A C 1
ATOM 575 O O . ILE A 1 72 ? 11.386 7.035 -2.013 1.00 91.06 72 ILE A O 1
ATOM 579 N N . HIS A 1 73 ? 11.879 5.685 -0.284 1.00 88.81 73 HIS A N 1
ATOM 580 C CA . HIS A 1 73 ? 13.007 6.430 0.310 1.00 88.81 73 HIS A CA 1
ATOM 581 C C . HIS A 1 73 ? 12.687 7.800 0.926 1.00 88.81 73 HIS A C 1
ATOM 583 O O . HIS A 1 73 ? 13.509 8.321 1.676 1.00 88.81 73 HIS A O 1
ATOM 589 N N . LYS A 1 74 ? 11.518 8.392 0.651 1.00 87.38 74 LYS A N 1
ATOM 590 C CA . LYS A 1 74 ? 11.082 9.658 1.274 1.00 87.38 74 LYS A CA 1
ATOM 591 C C . LYS A 1 74 ? 10.106 9.446 2.418 1.00 87.38 74 LYS A C 1
ATOM 593 O O . LYS A 1 74 ? 10.248 10.054 3.471 1.00 87.38 74 LYS A O 1
ATOM 598 N N . GLU A 1 75 ? 9.100 8.625 2.172 1.00 89.25 75 GLU A N 1
ATOM 599 C CA . GLU A 1 75 ? 8.059 8.295 3.138 1.00 89.25 75 GLU A CA 1
ATOM 600 C C . GLU A 1 75 ? 8.217 6.856 3.604 1.00 89.25 75 GLU A C 1
ATOM 602 O O . GLU A 1 75 ? 8.031 6.587 4.777 1.00 89.25 75 GLU A O 1
ATOM 607 N N . LEU A 1 76 ? 8.603 5.939 2.713 1.00 90.62 76 LEU A N 1
ATOM 608 C CA . LEU A 1 76 ? 8.808 4.542 3.071 1.00 90.62 76 LEU A CA 1
ATOM 609 C C . LEU A 1 76 ? 10.269 4.146 2.904 1.00 90.62 76 LEU A C 1
ATOM 611 O O . LEU A 1 76 ? 10.768 4.000 1.785 1.00 90.62 76 LEU A O 1
ATOM 615 N N . THR A 1 77 ? 10.950 3.973 4.030 1.00 91.19 77 THR A N 1
ATOM 616 C CA . THR A 1 77 ? 12.319 3.455 4.073 1.00 91.19 77 THR A CA 1
ATOM 617 C C . THR A 1 77 ? 12.346 1.952 3.797 1.00 91.19 77 THR A C 1
ATOM 619 O O . THR A 1 77 ? 11.352 1.249 3.982 1.00 91.19 77 THR A O 1
ATOM 622 N N . GLU A 1 78 ? 13.506 1.415 3.407 1.00 92.19 78 GLU A N 1
ATOM 623 C CA . GLU A 1 78 ? 13.664 -0.031 3.180 1.00 92.19 78 GLU A CA 1
ATOM 624 C C . GLU A 1 78 ? 13.339 -0.858 4.433 1.00 92.19 78 GLU A C 1
ATOM 626 O O . GLU A 1 78 ? 12.683 -1.893 4.347 1.00 92.19 78 GLU A O 1
ATOM 631 N N . ARG A 1 79 ? 13.715 -0.360 5.621 1.00 91.50 79 ARG A N 1
ATOM 632 C CA . ARG A 1 79 ? 13.398 -1.012 6.900 1.00 91.50 79 ARG A CA 1
ATOM 633 C C . ARG A 1 79 ? 11.889 -1.090 7.138 1.00 91.50 79 ARG A C 1
ATOM 635 O O . ARG A 1 79 ? 11.394 -2.114 7.595 1.00 91.50 79 ARG A O 1
ATOM 642 N N . GLU A 1 80 ? 11.165 -0.007 6.885 1.00 92.31 80 GLU A N 1
ATOM 643 C CA . GLU A 1 80 ? 9.706 0.030 7.036 1.00 92.31 80 GLU A CA 1
ATOM 644 C C . GLU A 1 80 ? 9.017 -0.844 5.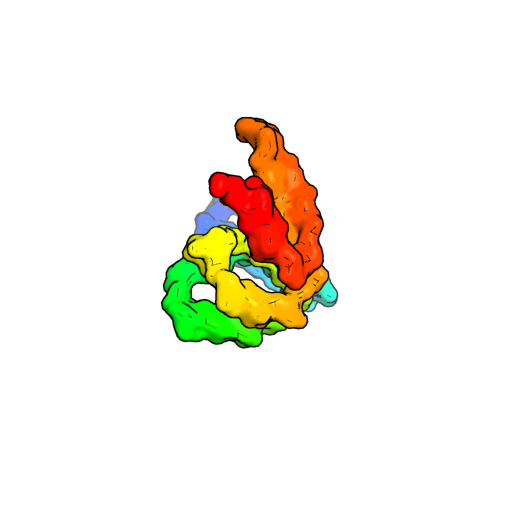987 1.00 92.31 80 GLU A C 1
ATOM 646 O O . GLU A 1 80 ? 8.064 -1.559 6.299 1.00 92.31 80 GLU A O 1
ATOM 651 N N . TYR A 1 81 ? 9.544 -0.859 4.760 1.00 93.75 81 TYR A N 1
ATOM 652 C CA . TYR A 1 81 ? 9.082 -1.768 3.721 1.00 93.75 81 TYR A CA 1
ATOM 653 C C . TYR A 1 81 ? 9.244 -3.233 4.141 1.00 93.75 81 TYR A C 1
ATOM 655 O O . TYR A 1 81 ? 8.314 -4.020 3.984 1.00 93.75 81 TYR A O 1
ATOM 663 N N . ASP A 1 82 ? 10.377 -3.602 4.743 1.00 94.25 82 ASP A N 1
ATOM 664 C CA . ASP A 1 82 ? 10.612 -4.957 5.248 1.00 94.25 82 ASP A CA 1
ATOM 665 C C . ASP A 1 82 ? 9.628 -5.372 6.347 1.00 94.25 82 ASP A C 1
ATOM 667 O O . ASP A 1 82 ? 9.265 -6.547 6.428 1.00 94.25 82 ASP A O 1
ATOM 671 N N . LEU A 1 83 ? 9.163 -4.422 7.162 1.00 93.38 83 LEU A N 1
ATOM 672 C CA . LEU A 1 83 ? 8.121 -4.661 8.161 1.00 93.38 83 LEU A CA 1
ATOM 673 C C . LEU A 1 83 ? 6.738 -4.858 7.524 1.00 93.38 83 LEU A C 1
ATOM 675 O O . LEU A 1 83 ? 5.962 -5.683 8.004 1.00 93.38 83 LEU A O 1
ATOM 679 N N . LEU A 1 84 ? 6.436 -4.133 6.442 1.00 92.81 84 LEU A N 1
ATOM 680 C CA . LEU A 1 84 ? 5.191 -4.289 5.683 1.00 92.81 84 LEU A CA 1
ATOM 681 C C . LEU A 1 84 ? 5.161 -5.584 4.871 1.00 92.81 84 LEU A C 1
ATOM 683 O O . LEU A 1 84 ? 4.118 -6.232 4.784 1.00 92.81 84 LEU A O 1
ATOM 687 N N . LYS A 1 85 ? 6.300 -5.962 4.282 1.00 94.25 85 LYS A N 1
ATOM 688 C CA . LYS A 1 85 ? 6.462 -7.032 3.288 1.00 94.25 85 LYS A CA 1
ATOM 689 C C . LYS A 1 85 ? 5.697 -8.328 3.594 1.00 94.25 85 LYS A C 1
ATOM 691 O O . LYS A 1 85 ? 5.016 -8.802 2.688 1.00 94.25 85 LYS A O 1
ATOM 696 N N . PRO A 1 86 ? 5.685 -8.878 4.828 1.00 93.69 86 PRO A N 1
ATOM 697 C CA . PRO A 1 86 ? 4.952 -10.111 5.136 1.00 93.69 86 PRO A CA 1
ATOM 698 C C . PRO A 1 86 ? 3.426 -10.010 4.979 1.00 93.69 86 PRO A C 1
ATOM 700 O O . PRO A 1 86 ? 2.740 -11.031 4.978 1.00 93.69 86 PRO A O 1
ATOM 703 N N . LYS A 1 87 ? 2.879 -8.792 4.915 1.00 93.12 87 LYS A N 1
ATOM 704 C CA . LYS A 1 87 ? 1.444 -8.504 4.783 1.00 93.12 87 LYS A CA 1
ATOM 705 C C . LYS A 1 87 ? 1.075 -7.948 3.404 1.00 93.12 87 LYS A C 1
ATOM 707 O O . LYS A 1 87 ? -0.100 -7.693 3.153 1.00 93.12 87 LYS A O 1
ATOM 712 N N . ILE A 1 88 ? 2.045 -7.767 2.505 1.00 95.06 88 ILE A N 1
ATOM 713 C CA . ILE A 1 88 ? 1.802 -7.249 1.157 1.00 95.06 88 ILE A CA 1
ATOM 714 C C . ILE A 1 88 ? 1.318 -8.389 0.260 1.00 95.06 88 ILE A C 1
ATOM 716 O O . ILE A 1 88 ? 2.028 -9.365 0.040 1.00 95.06 88 ILE A O 1
ATOM 720 N N . SER A 1 89 ? 0.117 -8.244 -0.303 1.00 95.06 89 SER A N 1
ATOM 721 C CA . SER A 1 89 ? -0.403 -9.196 -1.292 1.00 95.06 89 SER A CA 1
ATOM 722 C C . SER A 1 89 ? 0.144 -8.936 -2.698 1.00 95.06 89 SER A C 1
ATOM 724 O O . SER A 1 89 ? 0.486 -9.882 -3.403 1.00 95.06 89 SER A O 1
ATOM 726 N N . LYS A 1 90 ? 0.220 -7.667 -3.115 1.00 96.38 90 LYS A N 1
ATOM 727 C CA . LYS A 1 90 ? 0.704 -7.253 -4.437 1.00 96.38 90 LYS A CA 1
ATOM 728 C C . LYS A 1 90 ? 1.461 -5.939 -4.342 1.00 96.38 90 LYS A C 1
ATOM 730 O O . LYS A 1 90 ? 1.130 -5.104 -3.502 1.00 96.38 90 LYS A O 1
ATOM 735 N N . ALA A 1 91 ? 2.438 -5.751 -5.222 1.00 96.81 91 ALA A N 1
ATOM 736 C CA . ALA A 1 91 ? 3.241 -4.542 -5.270 1.00 96.81 91 ALA A CA 1
ATOM 737 C C . ALA A 1 91 ? 3.392 -4.040 -6.713 1.00 96.81 91 ALA A C 1
ATOM 739 O O . ALA A 1 91 ? 3.585 -4.817 -7.649 1.00 96.81 91 ALA A O 1
ATOM 740 N N . TYR A 1 92 ? 3.296 -2.724 -6.882 1.00 96.50 92 TYR A N 1
ATOM 741 C CA . TYR A 1 92 ? 3.334 -2.066 -8.182 1.00 96.50 92 TYR A CA 1
ATOM 742 C C . TYR A 1 92 ? 4.225 -0.833 -8.114 1.00 96.50 92 TYR A C 1
ATOM 744 O O . TYR A 1 92 ? 4.231 -0.119 -7.113 1.00 96.50 92 TYR A O 1
ATOM 752 N N . LEU A 1 93 ? 4.934 -0.562 -9.204 1.00 95.69 93 LEU A N 1
ATOM 753 C CA . LEU A 1 93 ? 5.644 0.687 -9.431 1.00 95.69 93 LEU A CA 1
ATOM 754 C C . LEU A 1 93 ? 4.939 1.471 -10.526 1.00 95.69 93 LEU A C 1
ATOM 756 O O . LEU A 1 93 ? 4.566 0.920 -11.563 1.00 95.69 93 LEU A O 1
ATOM 760 N N . ILE A 1 94 ? 4.799 2.772 -10.311 1.00 94.25 94 ILE A N 1
ATOM 761 C CA . ILE A 1 94 ? 4.397 3.698 -11.363 1.00 94.25 94 ILE A CA 1
ATOM 762 C C . ILE A 1 94 ? 5.685 4.185 -12.020 1.00 94.25 94 ILE A C 1
ATOM 764 O O . ILE A 1 94 ? 6.486 4.875 -11.390 1.00 94.25 94 ILE A O 1
ATOM 768 N N . HIS A 1 95 ? 5.902 3.792 -13.273 1.00 93.38 95 HIS A N 1
ATOM 769 C CA . HIS A 1 95 ? 7.052 4.230 -14.052 1.00 93.38 95 HIS A CA 1
ATOM 770 C C . HIS A 1 95 ? 6.630 5.264 -15.085 1.00 93.38 95 HIS A C 1
ATOM 772 O O . HIS A 1 95 ? 5.880 4.959 -16.017 1.00 93.38 95 HIS A O 1
ATOM 778 N N . ASN A 1 96 ? 7.110 6.491 -14.899 1.00 91.69 96 ASN A N 1
ATOM 779 C CA . ASN A 1 96 ? 6.984 7.562 -15.874 1.00 91.69 96 ASN A CA 1
ATOM 780 C C . ASN A 1 96 ? 8.133 7.430 -16.887 1.00 91.69 96 ASN A C 1
ATOM 782 O O . ASN A 1 96 ? 9.297 7.505 -16.503 1.00 91.69 96 ASN A O 1
ATOM 786 N N . PHE A 1 97 ? 7.800 7.174 -18.154 1.00 90.12 97 PHE A N 1
ATOM 787 C CA . PHE A 1 97 ? 8.785 6.943 -19.223 1.00 90.12 97 PHE A CA 1
ATOM 788 C C . PHE A 1 97 ? 8.772 8.039 -20.299 1.00 90.12 97 PHE A C 1
ATOM 790 O O . PHE A 1 97 ? 9.606 8.027 -21.204 1.00 90.12 97 PHE A O 1
ATOM 797 N N . SER A 1 98 ? 7.826 8.978 -20.229 1.00 91.88 98 SER A N 1
ATOM 798 C CA . SER A 1 98 ? 7.792 10.197 -21.039 1.00 91.88 98 SER A CA 1
ATOM 799 C C . SER A 1 98 ? 6.980 11.281 -20.321 1.00 91.88 98 SER A C 1
ATOM 801 O O . SER A 1 98 ? 6.223 10.975 -19.403 1.00 91.88 98 SER A O 1
ATOM 803 N N . MET A 1 99 ? 7.096 12.544 -20.756 1.00 90.38 99 MET A N 1
ATOM 804 C CA . MET A 1 99 ? 6.417 13.683 -20.109 1.00 90.38 99 MET A CA 1
ATOM 805 C C . MET A 1 99 ? 4.922 13.450 -19.848 1.00 90.38 99 MET A C 1
ATOM 807 O O . MET A 1 99 ? 4.438 13.812 -18.781 1.00 90.38 99 MET A O 1
ATOM 811 N N . ASP A 1 100 ? 4.227 12.791 -20.776 1.00 93.88 100 ASP A N 1
ATOM 812 C CA . ASP A 1 100 ? 2.774 12.611 -20.722 1.00 93.88 100 ASP A CA 1
ATOM 813 C C . ASP A 1 100 ? 2.353 11.135 -20.625 1.00 93.88 100 ASP A C 1
ATOM 815 O O . ASP A 1 100 ? 1.193 10.804 -20.878 1.00 93.88 100 ASP A O 1
ATOM 819 N N . ALA A 1 101 ? 3.273 10.222 -20.285 1.00 94.31 101 ALA A N 1
ATOM 820 C CA . ALA A 1 101 ? 2.951 8.801 -20.190 1.00 94.31 101 ALA A CA 1
ATOM 821 C C . ALA A 1 101 ? 3.594 8.095 -18.993 1.00 94.31 101 ALA A C 1
ATOM 823 O O . ALA A 1 101 ? 4.787 8.210 -18.697 1.00 94.31 101 ALA A O 1
ATOM 824 N N . SER A 1 102 ? 2.779 7.269 -18.345 1.00 95.31 102 SER A N 1
ATOM 825 C CA . SER A 1 102 ? 3.189 6.371 -17.276 1.00 95.31 102 SER A CA 1
ATOM 826 C C . SER A 1 102 ? 2.631 4.971 -17.506 1.00 95.31 102 SER A C 1
ATOM 828 O O . SER A 1 102 ? 1.667 4.766 -18.246 1.00 95.31 102 SER A O 1
ATOM 830 N N . LYS A 1 103 ? 3.271 3.981 -16.888 1.00 95.38 103 LYS A N 1
ATOM 831 C CA . LYS A 1 103 ? 2.790 2.599 -16.859 1.00 95.38 103 LYS A CA 1
ATOM 832 C C . LYS A 1 103 ? 2.939 2.010 -15.466 1.00 95.38 103 LYS A C 1
ATOM 834 O O . LYS A 1 103 ? 3.849 2.380 -14.724 1.00 95.38 103 LYS A O 1
ATOM 839 N N . PHE A 1 104 ? 2.076 1.053 -15.149 1.00 96.06 104 PHE A N 1
ATOM 840 C CA . PHE A 1 104 ? 2.260 0.194 -13.988 1.00 96.06 104 PHE A CA 1
ATOM 841 C C . PHE A 1 104 ? 3.238 -0.929 -14.329 1.00 96.06 104 PHE A C 1
ATOM 843 O O . PHE A 1 104 ? 3.123 -1.575 -15.371 1.00 96.06 104 PHE A O 1
ATOM 850 N N . ILE A 1 105 ? 4.193 -1.158 -13.438 1.00 95.50 105 ILE A N 1
ATOM 851 C CA . ILE A 1 105 ? 5.099 -2.301 -13.459 1.00 95.50 105 ILE A CA 1
ATOM 852 C C . ILE A 1 105 ? 4.776 -3.119 -12.214 1.00 95.50 105 ILE A C 1
ATOM 854 O O . ILE A 1 105 ? 4.997 -2.661 -11.095 1.00 95.50 105 ILE A O 1
ATOM 858 N N . GLU A 1 106 ? 4.205 -4.306 -12.399 1.00 96.31 106 GLU A N 1
ATOM 859 C CA . GLU A 1 106 ? 4.007 -5.253 -11.301 1.00 96.31 106 GLU A CA 1
ATOM 860 C C . GLU A 1 106 ? 5.359 -5.837 -10.880 1.00 96.31 106 GLU A C 1
ATOM 862 O O . GLU A 1 106 ? 6.186 -6.185 -11.725 1.00 96.31 106 GLU A O 1
ATOM 867 N N . SER A 1 107 ? 5.587 -5.932 -9.573 1.00 95.06 107 SER A N 1
ATOM 868 C CA . SER A 1 107 ? 6.774 -6.552 -8.990 1.00 95.06 107 SER A CA 1
ATOM 869 C C . SER A 1 107 ? 6.349 -7.495 -7.877 1.00 95.06 107 SER A C 1
ATOM 871 O O . SER A 1 107 ? 5.381 -7.236 -7.159 1.00 95.06 107 SER A O 1
ATOM 873 N N . ALA A 1 108 ? 7.119 -8.562 -7.674 1.00 95.62 108 ALA A N 1
ATOM 874 C CA . ALA A 1 108 ? 7.018 -9.310 -6.432 1.00 95.62 108 ALA A CA 1
ATOM 875 C C . ALA A 1 108 ? 7.362 -8.375 -5.251 1.00 95.62 108 ALA A C 1
ATOM 877 O O . ALA A 1 108 ? 8.241 -7.512 -5.406 1.00 95.62 108 ALA A O 1
ATOM 878 N N . PRO A 1 109 ? 6.699 -8.505 -4.087 1.00 95.88 109 PRO A N 1
ATOM 879 C CA . PRO A 1 109 ? 7.026 -7.699 -2.913 1.00 95.88 109 PRO A CA 1
ATOM 880 C C . PRO A 1 109 ? 8.510 -7.796 -2.526 1.00 95.88 109 PRO A C 1
ATOM 882 O O . PRO A 1 109 ? 9.145 -6.809 -2.180 1.00 95.88 109 PRO A O 1
ATOM 885 N N . GLU A 1 110 ? 9.122 -8.968 -2.670 1.00 95.50 110 GLU A N 1
ATOM 886 C CA . GLU A 1 110 ? 10.530 -9.198 -2.339 1.00 95.50 110 GLU A CA 1
ATOM 887 C C . GLU A 1 110 ? 11.495 -8.430 -3.248 1.00 95.50 110 GLU A C 1
ATOM 889 O O . GLU A 1 110 ? 12.608 -8.112 -2.830 1.00 95.50 110 GLU A O 1
ATOM 894 N N . SER A 1 111 ? 11.084 -8.133 -4.482 1.00 95.19 111 SER A N 1
ATOM 895 C CA . SER A 1 111 ? 11.912 -7.436 -5.464 1.00 95.19 111 SER A CA 1
ATOM 896 C C . SER A 1 111 ? 11.561 -5.962 -5.629 1.00 95.19 111 SER A C 1
ATOM 898 O O . SER A 1 111 ? 12.301 -5.278 -6.323 1.00 95.19 111 SER A O 1
ATOM 900 N N . LEU A 1 112 ? 10.497 -5.444 -4.998 1.00 95.31 112 LEU A N 1
ATOM 901 C CA . LEU A 1 112 ? 9.977 -4.100 -5.291 1.00 95.31 112 LEU A CA 1
ATOM 902 C C . LEU A 1 112 ? 11.040 -3.005 -5.151 1.00 95.31 112 LEU A C 1
ATOM 904 O O . LEU A 1 112 ? 11.240 -2.224 -6.078 1.00 95.31 112 LEU A O 1
ATOM 908 N N . ILE A 1 113 ? 11.733 -2.963 -4.009 1.00 94.44 113 ILE A N 1
ATOM 909 C CA . ILE A 1 113 ? 12.777 -1.964 -3.739 1.00 94.44 113 ILE A CA 1
ATOM 910 C C . ILE A 1 113 ? 13.944 -2.121 -4.715 1.00 94.44 113 ILE A C 1
ATOM 912 O O . ILE A 1 113 ? 14.438 -1.133 -5.250 1.00 94.44 113 ILE A O 1
ATOM 916 N N . LYS A 1 114 ? 14.347 -3.363 -5.010 1.00 93.75 114 LYS A N 1
ATOM 917 C CA . LYS A 1 114 ? 15.400 -3.640 -5.990 1.00 93.75 114 LYS A CA 1
ATOM 918 C C . LYS A 1 114 ? 15.005 -3.140 -7.383 1.00 93.75 114 LYS A C 1
ATOM 920 O O . LYS A 1 114 ? 15.775 -2.416 -7.998 1.00 93.75 114 LYS A O 1
ATOM 925 N N . THR A 1 115 ? 13.808 -3.479 -7.857 1.00 94.00 115 THR A N 1
ATOM 926 C CA . THR A 1 115 ? 13.287 -3.050 -9.161 1.00 94.00 115 THR A CA 1
ATOM 927 C C . THR A 1 115 ? 13.135 -1.533 -9.233 1.00 94.00 115 THR A C 1
ATOM 929 O O . THR A 1 115 ? 13.446 -0.941 -10.261 1.00 94.00 115 THR A O 1
ATOM 932 N N . TYR A 1 116 ? 12.703 -0.886 -8.146 1.00 94.44 116 TYR A N 1
ATOM 933 C CA . TYR A 1 116 ? 12.673 0.573 -8.059 1.00 94.44 116 TYR A CA 1
ATOM 934 C C . TYR A 1 116 ? 14.077 1.164 -8.211 1.00 94.44 116 TYR A C 1
ATOM 936 O O . TYR A 1 116 ? 14.284 2.030 -9.056 1.00 94.44 116 TYR A O 1
ATOM 944 N N . ASN A 1 117 ? 15.044 0.656 -7.444 1.00 92.62 117 ASN A N 1
ATOM 945 C CA . ASN A 1 117 ? 16.424 1.121 -7.507 1.00 92.62 117 ASN A CA 1
ATOM 946 C C . ASN A 1 117 ? 17.037 0.881 -8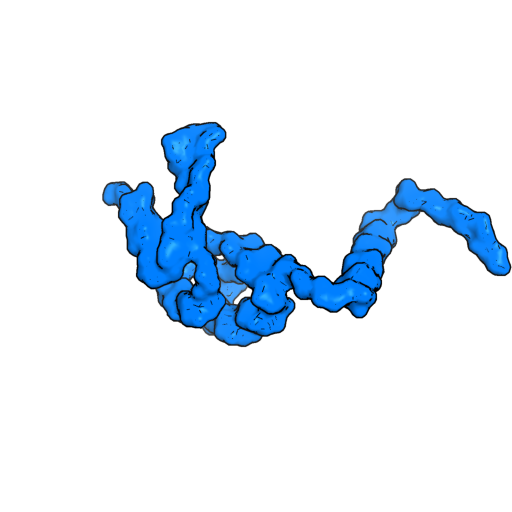.896 1.00 92.62 117 ASN A C 1
ATOM 948 O O . ASN A 1 117 ? 17.757 1.736 -9.368 1.00 92.62 117 ASN A O 1
ATOM 952 N N . GLU A 1 118 ? 16.734 -0.221 -9.588 1.00 91.94 118 GLU A N 1
ATOM 953 C CA . GLU A 1 118 ? 17.218 -0.473 -10.958 1.00 91.94 118 GLU A CA 1
ATOM 954 C C . GLU A 1 118 ? 16.590 0.464 -12.005 1.00 91.94 118 GLU A C 1
ATOM 956 O O . GLU A 1 118 ? 17.255 0.842 -12.965 1.00 91.94 118 GLU A O 1
ATOM 961 N N . LEU A 1 119 ? 15.318 0.842 -11.838 1.00 90.06 119 LEU A N 1
ATOM 962 C CA . LEU A 1 119 ? 14.609 1.741 -12.761 1.00 90.06 119 LEU A CA 1
ATOM 963 C C . LEU A 1 119 ? 15.021 3.208 -12.618 1.00 90.06 119 LEU A C 1
ATOM 965 O O . LEU A 1 119 ? 14.884 3.968 -13.575 1.00 90.06 119 LEU A O 1
ATOM 969 N N . TYR A 1 120 ? 15.463 3.597 -11.423 1.00 86.12 120 TYR A N 1
ATOM 970 C CA . TYR A 1 120 ? 15.802 4.974 -11.064 1.00 86.12 120 TYR A CA 1
ATOM 971 C C . TYR A 1 120 ? 17.237 5.109 -10.531 1.00 86.12 120 TYR A C 1
ATOM 973 O O . TYR A 1 120 ? 17.543 6.078 -9.838 1.00 86.12 120 TYR A O 1
ATOM 981 N N . ALA A 1 121 ? 18.105 4.134 -10.818 1.00 76.62 121 ALA A N 1
ATOM 982 C CA . ALA A 1 121 ? 19.540 4.263 -10.604 1.00 76.62 121 ALA A CA 1
ATOM 983 C C . ALA A 1 121 ? 20.089 5.231 -11.654 1.00 76.62 121 ALA A C 1
ATOM 985 O O . ALA A 1 121 ? 20.008 4.945 -12.850 1.00 76.62 121 ALA A O 1
ATOM 986 N N . ASP A 1 122 ? 20.622 6.358 -11.187 1.00 55.66 122 ASP A N 1
ATOM 987 C CA . ASP A 1 122 ? 21.509 7.217 -11.973 1.00 55.66 122 ASP A CA 1
ATOM 988 C C . ASP A 1 122 ? 22.858 6.519 -12.230 1.00 55.66 122 ASP A C 1
ATOM 990 O O . ASP A 1 122 ? 23.432 5.947 -11.268 1.00 55.66 122 ASP A O 1
#

Secondary structure (DSSP, 8-state):
-------GGG--HHHHHHHHHHHHHHHHHHS---PPEEEESTTTT--HHHHHHIIIIIHHHH-SSEEEE--BTTTB-HHHHHHHGGG-S-EEEEEEEETTEEEEEEE-GGGHHHHHHHHS--

pLDDT: mean 84.32, std 11.74, range [43.94, 96.81]

Sequence (122 aa):
ARDEKIDKGSLSMGERQMYASALLKALVDESDIEFPVFIDSPMQKFDKDHAENVIKEFYPNVSKQVVLFPLIHKELTEREYDLLKPKISKAYLIHNFSMDASKFIESAPESLIKTYNELYAD